Protein AF-A0A2X1LVU3-F1 (afdb_monomer_lite)

Organism: Escherichia coli (NCBI:txid562)

Structure (mmCIF, N/CA/C/O backbone):
data_AF-A0A2X1LVU3-F1
#
_entry.id   AF-A0A2X1LVU3-F1
#
loop_
_atom_site.group_PDB
_atom_site.id
_atom_site.type_symbol
_atom_site.label_atom_id
_atom_site.label_alt_id
_atom_site.label_comp_id
_atom_site.label_asym_id
_atom_site.label_entity_id
_atom_site.label_seq_id
_atom_site.pdbx_PDB_ins_code
_atom_site.Cartn_x
_atom_site.Cartn_y
_atom_site.Cartn_z
_atom_site.occupancy
_atom_site.B_iso_or_equiv
_atom_site.auth_seq_id
_atom_site.auth_comp_id
_atom_site.auth_asym_id
_atom_site.auth_atom_id
_atom_site.pdbx_PDB_model_num
ATOM 1 N N . MET A 1 1 ? 6.576 -28.789 -31.261 1.00 38.28 1 MET A N 1
ATOM 2 C CA . MET A 1 1 ? 6.109 -28.109 -30.034 1.00 38.28 1 MET A CA 1
ATOM 3 C C . MET A 1 1 ? 6.125 -26.610 -30.291 1.00 38.28 1 MET A C 1
ATOM 5 O O . MET A 1 1 ? 7.206 -26.102 -30.569 1.00 38.28 1 MET A O 1
ATOM 9 N N . PRO A 1 2 ? 4.983 -25.903 -30.303 1.00 39.16 2 PRO A N 1
ATOM 10 C CA . PRO A 1 2 ? 4.985 -24.455 -30.486 1.00 39.16 2 PRO A CA 1
ATOM 11 C C . PRO A 1 2 ? 5.660 -23.822 -29.267 1.00 39.16 2 PRO A C 1
ATOM 13 O O . PRO A 1 2 ? 5.263 -24.097 -28.135 1.00 39.16 2 PRO A O 1
ATOM 16 N N . SER A 1 3 ? 6.701 -23.019 -29.481 1.00 45.84 3 SER A N 1
ATOM 17 C CA . SER A 1 3 ? 7.357 -22.275 -28.411 1.00 45.84 3 SER A CA 1
ATOM 18 C C . SER A 1 3 ? 6.339 -21.344 -27.752 1.00 45.84 3 SER A C 1
ATOM 20 O O . SER A 1 3 ? 5.680 -20.540 -28.416 1.00 45.84 3 SER A O 1
ATOM 22 N N . LEU A 1 4 ? 6.176 -21.468 -26.432 1.00 52.31 4 LEU A N 1
ATOM 23 C CA . LEU A 1 4 ? 5.436 -20.492 -25.640 1.00 52.31 4 LEU A CA 1
ATOM 24 C C . LEU A 1 4 ? 6.045 -19.123 -25.951 1.00 52.31 4 LEU A C 1
ATOM 26 O O . LEU A 1 4 ? 7.239 -18.923 -25.730 1.00 52.31 4 LEU A O 1
ATOM 30 N N . ARG A 1 5 ? 5.251 -18.200 -26.512 1.00 46.88 5 ARG A N 1
ATOM 31 C CA . ARG A 1 5 ? 5.667 -16.804 -26.692 1.00 46.88 5 ARG A CA 1
ATOM 32 C C . ARG A 1 5 ? 6.243 -16.336 -25.360 1.00 46.88 5 ARG A C 1
ATOM 34 O O . ARG A 1 5 ? 5.501 -16.251 -24.384 1.00 46.88 5 ARG A O 1
ATOM 41 N N . SER A 1 6 ? 7.550 -16.079 -25.330 1.00 59.50 6 SER A N 1
ATOM 42 C CA . SER A 1 6 ? 8.224 -15.522 -24.162 1.00 59.50 6 SER A CA 1
ATOM 43 C C . SER A 1 6 ? 7.435 -14.292 -23.721 1.00 59.50 6 SER A C 1
ATOM 45 O O . SER A 1 6 ? 7.262 -13.342 -24.492 1.00 59.50 6 SER A O 1
ATOM 47 N N . ALA A 1 7 ? 6.844 -14.349 -22.528 1.00 61.88 7 ALA A N 1
ATOM 48 C CA . ALA A 1 7 ? 6.145 -13.201 -21.990 1.00 61.88 7 ALA A CA 1
ATOM 49 C C . ALA A 1 7 ? 7.170 -12.073 -21.841 1.00 61.88 7 ALA A C 1
ATOM 51 O O . ALA A 1 7 ? 8.225 -12.269 -21.248 1.00 61.88 7 ALA A O 1
ATOM 52 N N . TYR A 1 8 ? 6.854 -10.867 -22.318 1.00 76.88 8 TYR A N 1
ATOM 53 C CA . TYR A 1 8 ? 7.732 -9.686 -22.227 1.00 76.88 8 TYR A CA 1
ATOM 54 C C . TYR A 1 8 ? 7.919 -9.169 -20.777 1.00 76.88 8 TYR A C 1
ATOM 56 O O . TYR A 1 8 ? 8.256 -8.010 -20.525 1.00 76.88 8 TYR A O 1
ATOM 64 N N . VAL A 1 9 ? 7.602 -10.003 -19.789 1.00 81.00 9 VAL A N 1
ATOM 65 C CA . VAL A 1 9 ? 7.426 -9.688 -18.379 1.00 81.00 9 VAL A CA 1
ATOM 66 C C . VAL A 1 9 ? 8.215 -10.699 -17.549 1.00 81.00 9 VAL A C 1
ATOM 68 O O . VAL A 1 9 ? 7.872 -11.874 -17.560 1.00 81.00 9 VAL A O 1
ATOM 71 N N . CYS A 1 10 ? 9.205 -10.240 -16.775 1.00 81.56 10 CYS A N 1
ATOM 72 C CA . CYS A 1 10 ? 10.052 -11.122 -15.959 1.00 81.56 10 CYS A CA 1
ATOM 73 C C . CYS A 1 10 ? 9.285 -11.889 -14.865 1.00 81.56 10 CYS A C 1
ATOM 75 O O . CYS A 1 10 ? 9.588 -13.049 -14.625 1.00 81.56 10 CYS A O 1
ATOM 77 N N . ASN A 1 11 ? 8.285 -11.268 -14.222 1.00 88.44 11 ASN A N 1
ATOM 78 C CA . ASN A 1 11 ? 7.410 -11.932 -13.251 1.00 88.44 11 ASN A CA 1
ATOM 79 C C . ASN A 1 11 ? 5.938 -11.806 -13.668 1.00 88.44 11 ASN A C 1
ATOM 81 O O . ASN A 1 11 ? 5.341 -10.725 -13.600 1.00 88.44 11 ASN A O 1
ATOM 85 N N . LEU A 1 12 ? 5.374 -12.920 -14.135 1.00 89.06 12 LEU A N 1
ATOM 86 C CA . LEU A 1 12 ? 4.001 -13.032 -14.632 1.00 89.06 12 LEU A CA 1
ATOM 87 C C . LEU A 1 12 ? 2.948 -12.956 -13.522 1.00 89.06 12 LEU A C 1
ATOM 89 O O . LEU A 1 12 ? 1.845 -12.456 -13.773 1.00 89.06 12 LEU A O 1
ATOM 93 N N . SER A 1 13 ? 3.291 -13.423 -12.324 1.00 91.06 13 SER A N 1
ATOM 94 C CA . SER A 1 13 ? 2.381 -13.584 -11.188 1.00 91.06 13 SER A CA 1
ATOM 95 C C . SER A 1 13 ? 3.026 -13.002 -9.929 1.00 91.06 13 SER A C 1
ATOM 97 O O . SER A 1 13 ? 3.409 -13.751 -9.035 1.00 91.06 13 SER A O 1
ATOM 99 N N . PRO A 1 14 ? 3.201 -11.668 -9.870 1.00 93.81 14 PRO A N 1
ATOM 100 C CA . PRO A 1 14 ? 3.724 -11.017 -8.680 1.00 93.81 14 PRO A CA 1
ATOM 101 C C . PRO A 1 14 ? 2.779 -11.232 -7.502 1.00 93.81 14 PRO A C 1
ATOM 103 O O . PRO A 1 14 ? 1.567 -11.044 -7.624 1.00 93.81 14 PRO A O 1
ATOM 106 N N . GLU A 1 15 ? 3.360 -11.578 -6.364 1.00 94.25 15 GLU A N 1
ATOM 107 C CA . GLU A 1 15 ? 2.674 -11.796 -5.099 1.00 94.25 15 GLU A CA 1
ATOM 108 C C . GLU A 1 15 ? 3.499 -11.144 -3.994 1.00 94.25 15 GLU A C 1
ATOM 110 O O . GLU A 1 15 ? 4.729 -11.106 -4.063 1.00 94.25 15 GLU A O 1
ATOM 115 N N . PHE A 1 16 ? 2.819 -10.590 -2.995 1.00 94.56 16 PHE A N 1
ATOM 116 C CA . PHE A 1 16 ? 3.490 -10.033 -1.834 1.00 94.56 16 PHE A CA 1
ATOM 117 C C . PHE A 1 16 ? 3.979 -11.155 -0.917 1.00 94.56 16 PHE A C 1
ATOM 119 O O . PHE A 1 16 ? 3.186 -11.952 -0.420 1.00 94.56 16 PHE A O 1
ATOM 126 N N . GLN A 1 17 ? 5.279 -11.165 -0.644 1.00 92.25 17 GLN A N 1
ATOM 127 C CA . GLN A 1 17 ? 5.899 -12.047 0.331 1.00 92.25 17 GLN A CA 1
ATOM 128 C C . GLN A 1 17 ? 6.351 -11.227 1.546 1.00 92.25 17 GLN A C 1
ATOM 130 O O . GLN A 1 17 ? 7.164 -10.306 1.393 1.00 92.25 17 GLN A O 1
ATOM 135 N N . PRO A 1 18 ? 5.851 -11.531 2.759 1.00 86.44 18 PRO A N 1
ATOM 136 C CA . PRO A 1 18 ? 6.265 -10.813 3.953 1.00 86.44 18 PRO A CA 1
ATOM 137 C C . PRO A 1 18 ? 7.757 -11.058 4.246 1.00 86.44 18 PRO A C 1
ATOM 139 O O . PRO A 1 18 ? 8.278 -12.145 3.977 1.00 86.44 18 PRO A O 1
ATOM 142 N N . PRO A 1 19 ? 8.473 -10.075 4.824 1.00 85.31 19 PRO A N 1
ATOM 143 C CA . PRO A 1 19 ? 9.883 -10.241 5.161 1.00 85.31 19 PRO A CA 1
ATOM 144 C C . PRO A 1 19 ? 10.092 -11.387 6.162 1.00 85.31 19 PRO A C 1
ATOM 146 O O . PRO A 1 19 ? 9.414 -11.444 7.187 1.00 85.31 19 PRO A O 1
ATOM 149 N N . LYS A 1 20 ? 11.095 -12.246 5.921 1.00 74.44 20 LYS A N 1
ATOM 150 C CA . LYS A 1 20 ? 11.408 -13.413 6.774 1.00 74.44 20 LYS A CA 1
ATOM 151 C C . LYS A 1 20 ? 11.677 -13.064 8.247 1.00 74.44 20 LYS A C 1
ATOM 153 O O . LYS A 1 20 ? 11.396 -13.870 9.122 1.00 74.44 20 LYS A O 1
ATOM 158 N N . HIS A 1 21 ? 12.208 -11.871 8.520 1.00 68.12 21 HIS A N 1
ATOM 159 C CA . HIS A 1 21 ? 12.604 -11.422 9.862 1.00 68.12 21 HIS A CA 1
ATOM 160 C C . HIS A 1 21 ? 11.721 -10.290 10.406 1.00 68.12 21 HIS A C 1
ATOM 162 O O . HIS A 1 21 ? 12.209 -9.379 11.073 1.00 68.12 21 HIS A O 1
ATOM 168 N N . HIS A 1 22 ? 10.420 -10.295 10.105 1.00 64.06 22 HIS A N 1
ATOM 169 C CA . HIS A 1 22 ? 9.531 -9.253 10.613 1.00 64.06 22 HIS A CA 1
ATOM 170 C C . HIS A 1 22 ? 9.132 -9.520 12.078 1.00 64.06 22 HIS A C 1
ATOM 172 O O . HIS A 1 22 ? 8.215 -10.283 12.361 1.00 64.06 22 HIS A O 1
ATOM 178 N N . THR A 1 23 ? 9.817 -8.869 13.024 1.00 56.56 23 THR A N 1
ATOM 179 C CA . THR A 1 23 ? 9.614 -9.060 14.477 1.00 56.56 23 THR A CA 1
ATOM 180 C C . THR A 1 23 ? 8.291 -8.480 14.999 1.00 56.56 23 THR A C 1
ATOM 182 O O . THR A 1 23 ? 7.785 -8.901 16.038 1.00 56.56 23 THR A O 1
ATOM 185 N N . HIS A 1 24 ? 7.702 -7.502 14.307 1.00 68.50 24 HIS A N 1
ATOM 186 C CA . HIS A 1 24 ? 6.485 -6.834 14.769 1.00 68.50 24 HIS A CA 1
ATOM 187 C C . HIS A 1 24 ? 5.211 -7.563 14.333 1.00 68.50 24 HIS A C 1
ATOM 189 O O . HIS A 1 24 ? 4.962 -7.755 13.146 1.00 68.50 24 HIS A O 1
ATOM 195 N N . LYS A 1 25 ? 4.352 -7.902 15.302 1.00 79.81 25 LYS A N 1
ATOM 196 C CA . LYS A 1 25 ? 3.000 -8.392 15.013 1.00 79.81 25 LYS A CA 1
ATOM 197 C C . LYS A 1 25 ? 2.175 -7.278 14.370 1.00 79.81 25 LYS A C 1
ATOM 199 O O . LYS A 1 25 ? 2.066 -6.177 14.916 1.00 79.81 25 LYS A O 1
ATOM 204 N N . LEU A 1 26 ? 1.594 -7.580 13.214 1.00 88.00 26 LEU A N 1
ATOM 205 C CA . LEU A 1 26 ? 0.707 -6.671 12.503 1.00 88.00 26 LEU A CA 1
ATOM 206 C C . LEU A 1 26 ? -0.603 -6.490 13.301 1.00 88.00 26 LEU A C 1
ATOM 208 O O . LEU A 1 26 ? -1.105 -7.468 13.861 1.00 88.00 26 LEU A O 1
ATOM 212 N N . PRO A 1 27 ? -1.180 -5.275 13.373 1.00 92.19 27 PRO A N 1
ATOM 213 C CA . PRO A 1 27 ? -2.514 -5.077 13.934 1.00 92.19 27 PRO A CA 1
ATOM 214 C C . PRO A 1 27 ? -3.552 -6.002 13.286 1.00 92.19 27 PRO A C 1
ATOM 216 O O . PRO A 1 27 ? -3.543 -6.172 12.066 1.00 92.19 27 PRO A O 1
ATOM 219 N N . LEU A 1 28 ? -4.484 -6.536 14.085 1.00 92.56 28 LEU A N 1
ATOM 220 C CA . LEU A 1 28 ? -5.497 -7.496 13.624 1.00 92.56 28 LEU A CA 1
ATOM 221 C C . LEU A 1 28 ? -6.275 -6.980 12.405 1.00 92.56 28 LEU A C 1
ATOM 223 O O . LEU A 1 28 ? -6.414 -7.692 11.422 1.00 92.56 28 LEU A O 1
ATOM 227 N N . VAL A 1 29 ? -6.676 -5.703 12.414 1.00 95.31 29 VAL A N 1
ATOM 228 C CA . VAL A 1 29 ? -7.414 -5.079 11.301 1.00 95.31 29 VAL A CA 1
ATOM 229 C C . VAL A 1 29 ? -6.676 -5.163 9.958 1.00 95.31 29 VAL A C 1
ATOM 231 O O . VAL A 1 29 ? -7.307 -5.346 8.920 1.00 95.31 29 VAL A O 1
ATOM 234 N N . LEU A 1 30 ? -5.343 -5.054 9.973 1.00 95.19 30 LEU A N 1
ATOM 235 C CA . LEU A 1 30 ? -4.507 -5.153 8.778 1.00 95.19 30 LEU A CA 1
ATOM 236 C C . LEU A 1 30 ? -4.270 -6.618 8.395 1.00 95.19 30 LEU A C 1
ATOM 238 O O . LEU A 1 30 ? -4.318 -6.946 7.215 1.00 95.19 30 LEU A O 1
ATOM 242 N N . SER A 1 31 ? -4.061 -7.499 9.379 1.00 93.94 31 SER A N 1
ATOM 243 C CA . SER A 1 31 ? -3.919 -8.944 9.150 1.00 93.94 31 SER A CA 1
ATOM 244 C C . SER A 1 31 ? -5.176 -9.535 8.508 1.00 93.94 31 SER A C 1
ATOM 246 O O . SER A 1 31 ? -5.086 -10.232 7.499 1.00 93.94 31 SER A O 1
ATOM 248 N N . ASP A 1 32 ? -6.353 -9.204 9.037 1.00 95.00 32 ASP A N 1
ATOM 249 C CA . ASP A 1 32 ? -7.631 -9.660 8.496 1.00 95.00 32 ASP A CA 1
ATOM 250 C C . ASP A 1 32 ? -7.859 -9.121 7.082 1.00 95.00 32 ASP A C 1
ATOM 252 O O . ASP A 1 32 ? -8.335 -9.842 6.208 1.00 95.00 32 ASP A O 1
ATOM 256 N N . ALA A 1 33 ? -7.507 -7.856 6.827 1.00 95.75 33 ALA A N 1
ATOM 257 C CA . ALA A 1 33 ? -7.606 -7.282 5.490 1.00 95.75 33 ALA A CA 1
ATOM 258 C C . ALA A 1 33 ? -6.701 -8.021 4.495 1.00 95.75 33 ALA A C 1
ATOM 260 O O . ALA A 1 33 ? -7.166 -8.384 3.417 1.00 95.75 33 ALA A O 1
ATOM 261 N N . LEU A 1 34 ? -5.451 -8.320 4.870 1.00 94.94 34 LEU A N 1
ATOM 262 C CA . LEU A 1 34 ? -4.533 -9.116 4.048 1.00 94.94 34 LEU A CA 1
ATOM 263 C C . LEU A 1 34 ? -5.098 -10.507 3.736 1.00 94.94 34 LEU A C 1
ATOM 265 O O . LEU A 1 34 ? -5.032 -10.948 2.591 1.00 94.94 34 LEU A O 1
ATOM 269 N N . GLN A 1 35 ? -5.705 -11.173 4.721 1.00 94.12 35 GLN A N 1
ATOM 270 C CA . GLN A 1 35 ? -6.368 -12.463 4.509 1.00 94.12 35 GLN A CA 1
ATOM 271 C C . GLN A 1 35 ? -7.565 -12.350 3.557 1.00 94.12 35 GLN A C 1
ATOM 273 O O . GLN A 1 35 ? -7.728 -13.198 2.683 1.00 94.12 35 GLN A O 1
ATOM 278 N N . ARG A 1 36 ? -8.382 -11.294 3.677 1.00 93.81 36 ARG A N 1
ATOM 279 C CA . ARG A 1 36 ? -9.549 -11.077 2.803 1.00 93.81 36 ARG A CA 1
ATOM 280 C C . ARG A 1 36 ? -9.167 -10.822 1.354 1.00 93.81 36 ARG A C 1
ATOM 282 O O . ARG A 1 36 ? -9.875 -11.287 0.465 1.00 93.81 36 ARG A O 1
ATOM 289 N N . ILE A 1 37 ? -8.099 -10.063 1.112 1.00 94.69 37 ILE A N 1
ATOM 290 C CA . ILE A 1 37 ? -7.668 -9.732 -0.253 1.00 94.69 37 ILE A CA 1
ATOM 291 C C . ILE A 1 37 ? -6.839 -10.846 -0.900 1.00 94.69 37 ILE A C 1
ATOM 293 O O . ILE A 1 37 ? -6.610 -10.800 -2.108 1.00 94.69 37 ILE A O 1
ATOM 297 N N . ASN A 1 38 ? -6.390 -11.838 -0.127 1.00 92.62 38 ASN A N 1
ATOM 298 C CA . ASN A 1 38 ? -5.584 -12.933 -0.646 1.00 92.62 38 ASN A CA 1
ATOM 299 C C . ASN A 1 38 ? -6.335 -13.685 -1.762 1.00 92.62 38 ASN A C 1
ATOM 301 O O . ASN A 1 38 ? -7.492 -14.075 -1.601 1.00 92.62 38 ASN A O 1
ATOM 305 N N . GLY A 1 39 ? -5.691 -13.840 -2.920 1.00 87.94 39 GLY A N 1
ATOM 306 C CA . GLY A 1 39 ? -6.279 -14.462 -4.110 1.00 87.94 39 GLY A CA 1
ATOM 307 C C . GLY A 1 39 ? -7.382 -13.657 -4.816 1.00 87.94 39 GLY A C 1
ATOM 308 O O . GLY A 1 39 ? -7.888 -14.112 -5.842 1.00 87.94 39 GLY A O 1
ATOM 309 N N . ARG A 1 40 ? -7.758 -12.466 -4.325 1.00 91.81 40 ARG A N 1
ATOM 310 C CA . ARG A 1 40 ? -8.780 -11.611 -4.953 1.00 91.81 40 ARG A CA 1
ATOM 311 C C . ARG A 1 40 ? -8.156 -10.572 -5.878 1.00 91.81 40 ARG A C 1
ATOM 313 O O . ARG A 1 40 ? -7.092 -10.023 -5.605 1.00 91.81 40 ARG A O 1
ATOM 320 N N . ASP A 1 41 ? -8.857 -10.250 -6.963 1.00 93.62 41 ASP A N 1
ATOM 321 C CA . ASP A 1 41 ? -8.462 -9.159 -7.855 1.00 93.62 41 ASP A CA 1
ATOM 322 C C . ASP A 1 41 ? -9.214 -7.868 -7.512 1.00 93.62 41 ASP A C 1
ATOM 324 O O . ASP A 1 41 ? -10.318 -7.626 -8.003 1.00 93.62 41 ASP A O 1
ATOM 328 N N . LEU A 1 42 ? -8.580 -7.015 -6.703 1.00 93.00 42 LEU A N 1
ATOM 329 C CA . LEU A 1 42 ? -9.157 -5.751 -6.238 1.00 93.00 42 LEU A CA 1
ATOM 330 C C . LEU A 1 42 ? -9.433 -4.772 -7.379 1.00 93.00 42 LEU A C 1
ATOM 332 O O . LEU A 1 42 ? -10.289 -3.906 -7.257 1.00 93.00 42 LEU A O 1
ATOM 336 N N . THR A 1 43 ? -8.762 -4.915 -8.523 1.00 92.38 43 THR A N 1
ATOM 337 C CA . THR A 1 43 ? -8.998 -4.028 -9.671 1.00 92.38 43 THR A CA 1
ATOM 338 C C . THR A 1 43 ? -10.350 -4.254 -10.358 1.00 92.38 43 THR A C 1
ATOM 340 O O . THR A 1 43 ? -10.691 -3.530 -11.296 1.00 92.38 43 THR A O 1
ATOM 343 N N . CYS A 1 44 ? -11.108 -5.273 -9.937 1.00 90.50 44 CYS A N 1
ATOM 344 C CA . CYS A 1 44 ? -12.510 -5.457 -10.306 1.00 90.50 44 CYS A CA 1
ATOM 345 C C . CYS A 1 44 ? -13.487 -4.678 -9.419 1.00 90.50 44 CYS A C 1
ATOM 347 O O . CYS A 1 44 ? -14.645 -4.558 -9.809 1.00 90.50 44 CYS A O 1
ATOM 349 N N . GLU A 1 45 ? -13.051 -4.159 -8.271 1.00 92.06 45 GLU A N 1
ATOM 350 C CA . GLU A 1 45 ? -13.924 -3.429 -7.354 1.00 92.06 45 GLU A CA 1
ATOM 351 C C . GLU A 1 45 ? -14.429 -2.123 -7.972 1.00 92.06 45 GLU A C 1
ATOM 353 O O . GLU A 1 45 ? -13.728 -1.454 -8.737 1.00 92.06 45 GLU A O 1
ATOM 358 N N . VAL A 1 46 ? -15.645 -1.723 -7.591 1.00 90.06 46 VAL A N 1
ATOM 359 C CA . VAL A 1 46 ? -16.320 -0.523 -8.120 1.00 90.06 46 VAL A CA 1
ATOM 360 C C . VAL A 1 46 ? -15.471 0.738 -7.918 1.00 90.06 46 VAL A C 1
ATOM 362 O O . VAL A 1 46 ? -15.410 1.597 -8.801 1.00 90.06 46 VAL A O 1
ATOM 365 N N . ALA A 1 47 ? -14.726 0.813 -6.811 1.00 91.69 47 ALA A N 1
ATOM 366 C CA . ALA A 1 47 ? -13.833 1.928 -6.499 1.00 91.69 47 ALA A CA 1
ATOM 367 C C . ALA A 1 47 ? -12.779 2.197 -7.596 1.00 91.69 47 ALA A C 1
ATOM 369 O O . ALA A 1 47 ? -12.426 3.349 -7.845 1.00 91.69 47 ALA A O 1
ATOM 370 N N . PHE A 1 48 ? -12.318 1.165 -8.317 1.00 91.62 48 PHE A N 1
ATOM 371 C CA . PHE A 1 48 ? -11.362 1.325 -9.422 1.00 91.62 48 PHE A CA 1
ATOM 372 C C . PHE A 1 48 ? -11.959 1.980 -10.672 1.00 91.62 48 PHE A C 1
ATOM 374 O O . PHE A 1 48 ? -11.203 2.386 -11.561 1.00 91.62 48 PHE A O 1
ATOM 381 N N . TYR A 1 49 ? -13.287 2.069 -10.761 1.00 88.25 49 TYR A N 1
ATOM 382 C CA . TYR A 1 49 ? -14.006 2.666 -11.886 1.00 88.25 49 TYR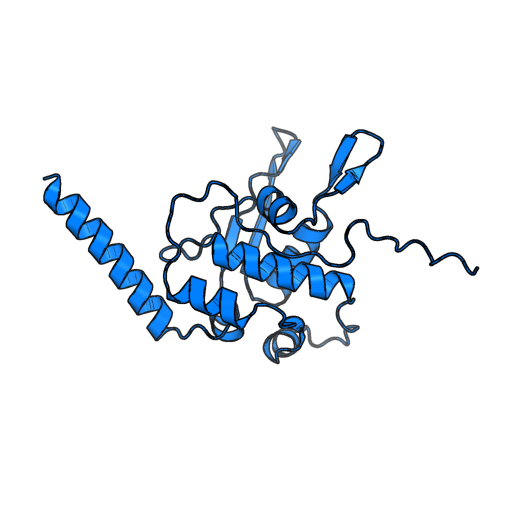 A CA 1
ATOM 383 C C . TYR A 1 49 ? -14.561 4.047 -11.546 1.00 88.25 49 TYR A C 1
ATOM 385 O O . TYR A 1 49 ? -14.484 4.937 -12.385 1.00 88.25 49 TYR A O 1
ATOM 393 N N . VAL A 1 50 ? -15.042 4.248 -10.314 1.00 86.88 50 VAL A N 1
ATOM 394 C CA . VAL A 1 50 ? -15.593 5.539 -9.857 1.00 86.88 50 VAL A CA 1
ATOM 395 C C . VAL A 1 50 ? -14.559 6.662 -9.955 1.00 86.88 50 VAL A C 1
ATOM 397 O O . VAL A 1 50 ? -14.893 7.776 -10.340 1.00 86.88 50 VAL A O 1
ATOM 400 N N . ASN A 1 51 ? -13.289 6.357 -9.679 1.00 81.81 51 ASN A N 1
ATOM 401 C CA . ASN A 1 51 ? -12.212 7.349 -9.691 1.00 81.81 51 ASN A CA 1
ATOM 402 C C . ASN A 1 51 ? -11.507 7.490 -11.047 1.00 81.81 51 ASN A C 1
ATOM 404 O O . ASN A 1 51 ? -10.420 8.069 -11.122 1.00 81.81 51 ASN A O 1
ATOM 408 N N . GLN A 1 52 ? -12.051 6.908 -12.118 1.00 84.62 52 GLN A N 1
ATOM 409 C CA . GLN A 1 52 ? -11.460 7.083 -13.440 1.00 84.62 52 GLN A CA 1
ATOM 410 C C . GLN A 1 52 ? -11.780 8.472 -14.000 1.00 84.62 52 GLN A C 1
ATOM 412 O O . GLN A 1 52 ? -12.851 9.016 -13.737 1.00 84.62 52 GLN A O 1
ATOM 417 N N . PRO A 1 53 ? -10.864 9.061 -14.790 1.00 80.75 53 PRO A N 1
ATOM 418 C CA . PRO A 1 53 ? -11.172 10.285 -15.519 1.00 80.75 53 PRO A CA 1
ATOM 419 C C . PRO A 1 53 ? -12.375 10.063 -16.445 1.00 80.75 53 PRO A C 1
ATOM 421 O O . PRO A 1 53 ? -12.585 8.955 -16.936 1.00 80.75 53 PRO A O 1
ATOM 424 N N . SER A 1 54 ? -13.122 11.131 -16.730 1.00 80.50 54 SER A N 1
ATOM 425 C CA . SER A 1 54 ? -14.324 11.108 -17.582 1.00 80.50 54 SER A CA 1
ATOM 426 C C . SER A 1 54 ? -14.060 10.655 -19.024 1.00 80.50 54 SER A C 1
ATOM 428 O O . SER A 1 54 ? -14.973 10.239 -19.733 1.00 80.50 54 SER A O 1
ATOM 430 N N . GLU A 1 55 ? -12.807 10.713 -19.473 1.00 86.50 55 GLU A N 1
ATOM 431 C CA . GLU A 1 55 ? -12.387 10.214 -20.776 1.00 86.50 55 GLU A CA 1
ATOM 432 C C . GLU A 1 55 ? -12.437 8.686 -20.858 1.00 86.50 55 GLU A C 1
ATOM 434 O O . GLU A 1 55 ? -12.032 7.972 -19.939 1.00 86.50 55 GLU A O 1
ATOM 439 N N . ARG A 1 56 ? -12.782 8.162 -22.040 1.00 78.06 56 ARG A N 1
ATOM 440 C CA . ARG A 1 56 ? -12.706 6.725 -22.316 1.00 78.06 56 ARG A CA 1
ATOM 441 C C . ARG A 1 56 ? -11.281 6.204 -22.090 1.00 78.06 56 ARG A C 1
ATOM 443 O O . ARG A 1 56 ? -10.376 6.456 -22.888 1.00 78.06 56 ARG A O 1
ATOM 450 N N . LYS A 1 57 ? -11.091 5.395 -21.047 1.00 80.50 57 LYS A N 1
ATOM 451 C CA . LYS A 1 57 ? -9.851 4.643 -20.815 1.00 80.50 57 LYS A CA 1
ATOM 452 C C . LYS A 1 57 ? -10.011 3.184 -21.226 1.00 80.50 57 LYS A C 1
ATOM 454 O O . LYS A 1 57 ? -11.079 2.582 -21.137 1.00 80.50 57 LYS A O 1
ATOM 459 N N . ARG A 1 58 ? -8.913 2.600 -21.709 1.00 80.94 58 ARG A N 1
ATOM 460 C CA . ARG A 1 58 ? -8.818 1.148 -21.889 1.00 80.94 58 ARG A CA 1
ATOM 461 C C . ARG A 1 58 ? -8.770 0.483 -20.514 1.00 80.94 58 ARG A C 1
ATOM 463 O O . ARG A 1 58 ? -8.219 1.055 -19.574 1.00 80.94 58 ARG A O 1
ATOM 470 N N . ARG A 1 59 ? -9.284 -0.746 -20.422 1.00 84.50 59 ARG A N 1
ATOM 471 C CA . ARG A 1 59 ? -9.162 -1.579 -19.217 1.00 84.50 59 ARG A CA 1
ATOM 472 C C . ARG A 1 59 ? -7.694 -1.681 -18.790 1.00 84.50 59 ARG A C 1
ATOM 474 O O . ARG A 1 59 ? -6.801 -1.790 -19.634 1.00 84.50 59 ARG A O 1
ATOM 481 N N . ILE A 1 60 ? -7.453 -1.673 -17.478 1.00 88.31 60 ILE A N 1
ATOM 482 C CA . ILE A 1 60 ? -6.116 -1.873 -16.910 1.00 88.31 60 ILE A CA 1
ATOM 483 C C . ILE A 1 60 ? -5.562 -3.210 -17.420 1.00 88.31 60 ILE A C 1
ATOM 485 O O . ILE A 1 60 ? -6.212 -4.248 -17.295 1.00 88.31 60 ILE A O 1
ATOM 489 N N . ASN A 1 61 ? -4.358 -3.175 -17.994 1.00 90.50 61 ASN A N 1
ATOM 490 C CA . ASN A 1 61 ? -3.662 -4.365 -18.481 1.00 90.50 61 ASN A CA 1
ATOM 491 C C . ASN A 1 61 ? -3.518 -5.425 -17.372 1.00 90.50 61 ASN A C 1
ATOM 493 O O . ASN A 1 61 ? -3.240 -5.089 -16.223 1.00 90.50 61 ASN A O 1
ATOM 497 N N . GLU A 1 62 ? -3.637 -6.702 -17.728 1.00 91.81 62 GLU A N 1
ATOM 498 C CA . GLU A 1 62 ? -3.606 -7.831 -16.791 1.00 91.81 62 GLU A CA 1
ATOM 499 C C . GLU A 1 62 ? -2.363 -7.852 -15.888 1.00 91.81 62 GLU A C 1
ATOM 501 O O . GLU A 1 62 ? -2.483 -7.913 -14.665 1.00 91.81 62 GLU A O 1
ATOM 506 N N . HIS A 1 63 ? -1.161 -7.698 -16.451 1.00 92.38 63 HIS A N 1
ATOM 507 C CA . HIS A 1 63 ? 0.068 -7.670 -15.652 1.00 92.38 63 HIS A CA 1
ATOM 508 C C . HIS A 1 63 ? 0.131 -6.451 -14.732 1.00 92.38 63 HIS A C 1
ATOM 510 O O . HIS A 1 63 ? 0.760 -6.495 -13.674 1.00 92.38 63 HIS A O 1
ATOM 516 N N . ARG A 1 64 ? -0.511 -5.344 -15.127 1.00 92.50 64 ARG A N 1
ATOM 517 C CA . ARG A 1 64 ? -0.635 -4.171 -14.265 1.00 92.50 64 ARG A CA 1
ATOM 518 C C . ARG A 1 64 ? -1.614 -4.421 -13.122 1.00 92.50 64 ARG A C 1
ATOM 520 O O . ARG A 1 64 ? -1.307 -4.000 -12.015 1.00 92.50 64 ARG A O 1
ATOM 527 N N . ARG A 1 65 ? -2.728 -5.118 -13.366 1.00 94.75 65 ARG A N 1
ATOM 528 C CA . ARG A 1 65 ? -3.681 -5.520 -12.318 1.00 94.75 65 ARG A CA 1
ATOM 529 C C . ARG A 1 65 ? -3.001 -6.388 -11.264 1.00 94.75 65 ARG A C 1
ATOM 531 O O . ARG A 1 65 ? -3.034 -6.043 -10.091 1.00 94.75 65 ARG A O 1
ATOM 538 N N . ARG A 1 66 ? -2.269 -7.422 -11.693 1.00 95.50 66 ARG A N 1
ATOM 539 C CA . ARG A 1 66 ? -1.489 -8.286 -10.787 1.00 95.50 66 ARG A CA 1
ATOM 540 C C . ARG A 1 66 ? -0.473 -7.493 -9.962 1.00 95.50 66 ARG A C 1
ATOM 542 O O . ARG A 1 66 ? -0.424 -7.638 -8.747 1.00 95.50 66 ARG A O 1
ATOM 549 N N . ALA A 1 67 ? 0.279 -6.596 -10.605 1.00 96.56 67 ALA A N 1
ATOM 550 C CA . ALA A 1 67 ? 1.223 -5.730 -9.900 1.00 96.56 67 ALA A CA 1
ATOM 551 C C . ALA A 1 67 ? 0.534 -4.799 -8.886 1.00 96.56 67 ALA A C 1
ATOM 553 O O . ALA A 1 67 ? 1.074 -4.584 -7.808 1.00 96.56 67 ALA A O 1
ATOM 554 N N . ILE A 1 68 ? -0.645 -4.256 -9.210 1.00 96.94 68 ILE A N 1
ATOM 555 C CA . ILE A 1 68 ? -1.432 -3.433 -8.282 1.00 96.94 68 ILE A CA 1
ATOM 556 C C . ILE A 1 68 ? -1.859 -4.252 -7.063 1.00 96.94 68 ILE A C 1
ATOM 558 O O . ILE A 1 68 ? -1.645 -3.793 -5.947 1.00 96.94 68 ILE A O 1
ATOM 562 N N . ASN A 1 69 ? -2.403 -5.456 -7.260 1.00 97.00 69 ASN A N 1
ATOM 563 C CA . ASN A 1 69 ? -2.859 -6.304 -6.155 1.00 97.00 69 ASN A CA 1
ATOM 564 C C . ASN A 1 69 ? -1.704 -6.660 -5.204 1.00 97.00 69 ASN A C 1
ATOM 566 O O . ASN A 1 69 ? -1.837 -6.488 -3.993 1.00 97.00 69 ASN A O 1
ATOM 570 N N . ALA A 1 70 ? -0.544 -7.049 -5.747 1.00 97.19 70 ALA A N 1
ATOM 571 C CA . ALA A 1 70 ? 0.651 -7.314 -4.945 1.00 97.19 70 ALA A CA 1
ATOM 572 C C . ALA A 1 70 ? 1.113 -6.066 -4.168 1.00 97.19 70 ALA A C 1
ATOM 574 O O . ALA A 1 70 ? 1.384 -6.134 -2.971 1.00 97.19 70 ALA A O 1
ATOM 575 N N . VAL A 1 71 ? 1.136 -4.898 -4.823 1.00 97.69 71 VAL A N 1
ATOM 576 C CA . VAL A 1 71 ? 1.543 -3.637 -4.184 1.00 97.69 71 VAL A CA 1
ATOM 577 C C . VAL A 1 71 ? 0.563 -3.202 -3.093 1.00 97.69 71 VAL A C 1
ATOM 579 O O . VAL A 1 71 ? 1.018 -2.711 -2.066 1.00 97.69 71 VAL A O 1
ATOM 582 N N . ILE A 1 72 ? -0.751 -3.396 -3.259 1.00 97.56 72 ILE A N 1
ATOM 583 C CA . ILE A 1 72 ? -1.736 -3.098 -2.203 1.00 97.56 72 ILE A CA 1
ATOM 584 C C . ILE A 1 72 ? -1.468 -3.962 -0.968 1.00 97.56 72 ILE A C 1
ATOM 586 O O . ILE A 1 72 ? -1.416 -3.426 0.138 1.00 97.56 72 ILE A O 1
ATOM 590 N N . ALA A 1 73 ? -1.234 -5.266 -1.146 1.00 96.81 73 ALA A N 1
ATOM 591 C CA . ALA A 1 73 ? -0.890 -6.153 -0.036 1.00 96.81 73 ALA A CA 1
ATOM 592 C C . ALA A 1 73 ? 0.394 -5.693 0.681 1.00 96.81 73 ALA A C 1
ATOM 594 O O . ALA A 1 73 ? 0.414 -5.565 1.906 1.00 96.81 73 ALA A O 1
ATOM 595 N N . ALA A 1 74 ? 1.434 -5.326 -0.071 1.00 96.50 74 ALA A N 1
ATOM 596 C CA . ALA A 1 74 ? 2.667 -4.795 0.508 1.00 96.50 74 ALA A CA 1
ATOM 597 C C . ALA A 1 74 ? 2.452 -3.461 1.252 1.00 96.50 74 ALA A C 1
ATOM 599 O O . ALA A 1 74 ? 2.978 -3.259 2.346 1.00 96.50 74 ALA A O 1
ATOM 600 N N . ILE A 1 75 ? 1.642 -2.553 0.701 1.00 97.00 75 ILE A N 1
ATOM 601 C CA . ILE A 1 75 ? 1.284 -1.279 1.338 1.00 97.00 75 ILE A CA 1
ATOM 602 C C . ILE A 1 75 ? 0.579 -1.521 2.678 1.00 97.00 75 ILE A C 1
ATOM 604 O O . ILE A 1 75 ? 0.980 -0.935 3.683 1.00 97.00 75 ILE A O 1
ATOM 608 N N . LEU A 1 76 ? -0.430 -2.398 2.709 1.00 95.88 76 LEU A N 1
ATOM 609 C CA . LEU A 1 76 ? -1.176 -2.724 3.929 1.00 95.88 76 LEU A CA 1
ATOM 610 C C . LEU A 1 76 ? -0.288 -3.360 4.998 1.00 95.88 76 LEU A C 1
ATOM 612 O O . LEU A 1 76 ? -0.442 -3.066 6.180 1.00 95.88 76 LEU A O 1
ATOM 616 N N . HIS A 1 77 ? 0.666 -4.194 4.591 1.00 95.00 77 HIS A N 1
ATOM 617 C CA . HIS A 1 77 ? 1.608 -4.807 5.519 1.00 95.00 77 HIS A CA 1
ATOM 618 C C . HIS A 1 77 ? 2.576 -3.784 6.140 1.00 95.00 77 HIS A C 1
ATOM 620 O O . HIS A 1 77 ? 2.949 -3.897 7.305 1.00 95.00 77 HIS A O 1
ATOM 626 N N . HIS A 1 78 ? 2.983 -2.767 5.379 1.00 94.69 78 HIS A N 1
ATOM 627 C CA . HIS A 1 78 ? 4.004 -1.803 5.800 1.00 94.69 78 HIS A CA 1
ATOM 628 C C . HIS A 1 78 ? 3.450 -0.451 6.268 1.00 94.69 78 HIS A C 1
ATOM 630 O O . HIS A 1 78 ? 4.228 0.475 6.513 1.00 94.69 78 HIS A O 1
ATOM 636 N N . VAL A 1 79 ? 2.131 -0.303 6.414 1.00 95.50 79 VAL A N 1
ATOM 637 C CA . VAL A 1 79 ? 1.534 0.958 6.864 1.00 95.50 79 VAL A CA 1
ATOM 638 C C . VAL A 1 79 ? 1.647 1.151 8.375 1.00 95.50 79 VAL A C 1
ATOM 640 O O . VAL A 1 79 ? 1.344 0.280 9.192 1.00 95.50 79 VAL A O 1
ATOM 643 N N . ASN A 1 80 ? 2.027 2.358 8.772 1.00 94.88 80 ASN A N 1
ATOM 644 C CA . ASN A 1 80 ? 1.838 2.833 10.125 1.00 94.88 80 ASN A CA 1
ATOM 645 C C . ASN A 1 80 ? 0.371 3.232 10.328 1.00 94.88 80 ASN A C 1
ATOM 647 O O . ASN A 1 80 ? -0.105 4.202 9.747 1.00 94.88 80 ASN A O 1
ATOM 651 N N . ILE A 1 81 ? -0.327 2.511 11.202 1.00 93.81 81 ILE A N 1
ATOM 652 C CA . ILE A 1 81 ? -1.757 2.731 11.446 1.00 93.81 81 ILE A CA 1
ATOM 653 C C . ILE A 1 81 ? -2.104 4.136 11.975 1.00 93.81 81 ILE A C 1
ATOM 655 O O . ILE A 1 81 ? -3.179 4.650 11.688 1.00 93.81 81 ILE A O 1
ATOM 659 N N . ILE A 1 82 ? -1.196 4.776 12.722 1.00 94.25 82 ILE A N 1
ATOM 660 C CA . ILE A 1 82 ? -1.434 6.094 13.327 1.00 94.25 82 ILE A CA 1
ATOM 661 C C . ILE A 1 82 ? -1.275 7.182 12.264 1.00 94.25 82 ILE A C 1
ATOM 663 O O . ILE A 1 82 ? -2.146 8.028 12.108 1.00 94.25 82 ILE A O 1
ATOM 667 N N . SER A 1 83 ? -0.171 7.152 11.513 1.00 94.25 83 SER A N 1
ATOM 668 C CA . SER A 1 83 ? 0.145 8.201 10.536 1.00 94.25 83 SER A CA 1
ATOM 669 C C . SER A 1 83 ? -0.381 7.931 9.124 1.00 94.25 83 SER A C 1
ATOM 671 O O . SER A 1 83 ? -0.225 8.787 8.259 1.00 94.25 83 SER A O 1
ATOM 673 N N . LYS A 1 84 ? -0.941 6.742 8.860 1.00 95.94 84 LYS A N 1
ATOM 674 C CA . LYS A 1 84 ? -1.308 6.232 7.521 1.00 95.94 84 LYS A CA 1
ATOM 675 C C . LYS A 1 84 ? -0.146 6.216 6.512 1.00 95.94 84 LYS A C 1
ATOM 677 O O . LYS A 1 84 ? -0.364 6.030 5.316 1.00 95.94 84 LYS A O 1
ATOM 682 N N . ARG A 1 85 ? 1.100 6.376 6.974 1.00 96.50 85 ARG A N 1
ATOM 683 C CA . ARG A 1 85 ? 2.307 6.362 6.132 1.00 96.50 85 ARG A CA 1
ATOM 684 C C . ARG A 1 85 ? 2.834 4.953 5.948 1.00 96.50 85 ARG A C 1
ATOM 686 O O . ARG A 1 85 ? 2.941 4.210 6.920 1.00 96.50 85 ARG A O 1
ATOM 693 N N . VAL A 1 86 ? 3.245 4.614 4.735 1.00 96.12 86 VAL A N 1
ATOM 694 C CA . VAL A 1 86 ? 3.952 3.358 4.464 1.00 96.12 86 VAL A CA 1
ATOM 695 C C . VAL A 1 86 ? 5.417 3.516 4.866 1.00 96.12 86 VAL A C 1
ATOM 697 O O . VAL A 1 86 ? 6.092 4.441 4.423 1.00 96.12 86 VAL A O 1
ATOM 700 N N . LEU A 1 87 ? 5.907 2.617 5.720 1.00 93.12 87 LEU A N 1
ATOM 701 C CA . LEU A 1 87 ? 7.272 2.629 6.265 1.00 93.12 87 LEU A CA 1
ATOM 702 C C . LEU A 1 87 ? 8.278 1.854 5.394 1.00 93.12 87 LEU A C 1
ATOM 704 O O . LEU A 1 87 ? 9.383 1.557 5.836 1.00 93.12 87 LEU A O 1
ATOM 708 N N . ALA A 1 88 ? 7.895 1.510 4.165 1.00 92.38 88 ALA A N 1
ATOM 709 C CA . ALA A 1 88 ? 8.734 0.831 3.187 1.00 92.38 88 ALA A CA 1
ATOM 710 C C . ALA A 1 88 ? 8.981 1.741 1.978 1.00 92.38 88 ALA A C 1
ATOM 712 O O . ALA A 1 88 ? 8.077 2.438 1.514 1.00 92.38 88 ALA A O 1
ATOM 713 N N . SER A 1 89 ? 10.207 1.715 1.449 1.00 93.25 89 SER A N 1
ATOM 714 C CA . SER A 1 89 ? 10.536 2.418 0.208 1.00 93.25 89 SER A CA 1
ATOM 715 C C . SER A 1 89 ? 9.850 1.751 -0.989 1.00 93.25 89 SER A C 1
ATOM 717 O O . SER A 1 89 ? 9.538 0.561 -0.962 1.00 93.25 89 SER A O 1
ATOM 719 N N . ALA A 1 90 ? 9.655 2.493 -2.084 1.00 94.25 90 ALA A N 1
ATOM 720 C CA . ALA A 1 90 ? 9.121 1.919 -3.325 1.00 94.25 90 ALA A CA 1
ATOM 721 C C . ALA A 1 90 ? 9.990 0.769 -3.868 1.00 94.25 90 ALA A C 1
ATOM 723 O O . ALA A 1 90 ? 9.482 -0.130 -4.531 1.00 94.25 90 ALA A O 1
ATOM 724 N N . GLU A 1 91 ? 11.291 0.795 -3.578 1.00 94.19 91 GLU A N 1
ATOM 725 C CA . GLU A 1 91 ? 12.206 -0.288 -3.916 1.00 94.19 91 GLU A CA 1
ATOM 726 C C . GLU A 1 91 ? 11.955 -1.535 -3.066 1.00 94.19 91 GLU A C 1
ATOM 728 O O . GLU A 1 91 ? 11.766 -2.609 -3.628 1.00 94.19 91 GLU A O 1
ATOM 733 N N . ALA A 1 92 ? 11.839 -1.384 -1.744 1.00 94.19 92 ALA A N 1
ATOM 734 C CA . ALA A 1 92 ? 11.514 -2.495 -0.853 1.00 94.19 92 ALA A CA 1
ATOM 735 C C . ALA A 1 92 ? 10.149 -3.111 -1.198 1.00 94.19 92 ALA A C 1
ATOM 737 O O . ALA A 1 92 ? 10.022 -4.327 -1.285 1.00 94.19 92 ALA A O 1
ATOM 738 N N . LEU A 1 93 ? 9.138 -2.279 -1.485 1.00 95.88 93 LEU A N 1
ATOM 739 C CA . LEU A 1 93 ? 7.836 -2.753 -1.967 1.00 95.88 93 LEU A CA 1
ATOM 740 C C . LEU A 1 93 ? 7.971 -3.552 -3.270 1.00 95.88 93 LEU A C 1
ATOM 742 O O . LEU A 1 93 ? 7.304 -4.572 -3.430 1.00 95.88 93 LEU A O 1
ATOM 746 N N . ALA A 1 94 ? 8.821 -3.108 -4.201 1.00 96.19 94 ALA A N 1
ATOM 747 C CA . ALA A 1 94 ? 9.063 -3.836 -5.441 1.00 96.19 94 ALA A CA 1
ATOM 748 C C . ALA A 1 94 ? 9.700 -5.205 -5.177 1.00 96.19 94 ALA A C 1
ATOM 750 O O . ALA A 1 94 ? 9.269 -6.183 -5.784 1.00 96.19 94 ALA A O 1
ATOM 751 N N . ASP A 1 95 ? 10.667 -5.282 -4.264 1.00 95.31 95 ASP A N 1
ATOM 752 C CA . ASP A 1 95 ? 11.328 -6.534 -3.895 1.00 95.31 95 ASP A CA 1
ATOM 753 C C . ASP A 1 95 ? 10.359 -7.504 -3.208 1.00 95.31 95 ASP A C 1
ATOM 755 O O . ASP A 1 95 ? 10.248 -8.652 -3.635 1.00 95.31 95 ASP A O 1
ATOM 759 N N . PHE A 1 96 ? 9.577 -7.037 -2.227 1.00 95.31 96 PHE A N 1
ATOM 760 C CA . PHE A 1 96 ? 8.583 -7.873 -1.541 1.00 95.31 96 PHE A CA 1
ATOM 761 C C . PHE A 1 96 ? 7.492 -8.403 -2.475 1.00 95.31 96 PHE A C 1
ATOM 763 O O . PHE A 1 96 ? 6.914 -9.447 -2.200 1.00 95.31 96 PHE A O 1
ATOM 770 N N . CYS A 1 97 ? 7.197 -7.700 -3.570 1.00 95.88 97 CYS A N 1
ATOM 771 C CA . CYS A 1 97 ? 6.207 -8.131 -4.561 1.00 95.88 97 CYS A CA 1
ATOM 772 C C . CYS A 1 97 ? 6.804 -8.959 -5.716 1.00 95.88 97 CYS A C 1
ATOM 774 O O . CYS A 1 97 ? 6.080 -9.301 -6.654 1.00 95.88 97 CYS A O 1
ATOM 776 N N . GLY A 1 98 ? 8.126 -9.176 -5.744 1.00 95.06 98 GLY A N 1
ATOM 777 C CA . GLY A 1 98 ? 8.817 -9.771 -6.895 1.00 95.06 98 GLY A CA 1
ATOM 778 C C . GLY A 1 98 ? 8.680 -8.944 -8.184 1.00 95.06 98 GLY A C 1
ATOM 779 O O . GLY A 1 98 ? 8.611 -9.494 -9.283 1.00 95.06 98 GLY A O 1
ATOM 780 N N . LEU A 1 99 ? 8.555 -7.621 -8.060 1.00 95.31 99 LEU A N 1
ATOM 781 C CA . LEU A 1 99 ? 8.392 -6.671 -9.167 1.00 95.31 99 LE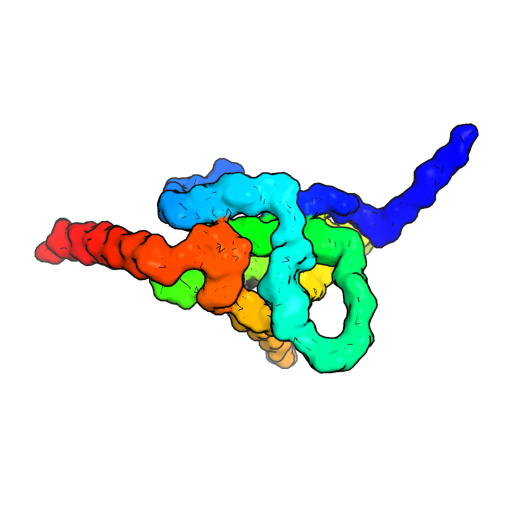U A CA 1
ATOM 782 C C . LEU A 1 99 ? 9.701 -5.995 -9.581 1.00 95.31 99 LEU A C 1
ATOM 784 O O . LEU A 1 99 ? 9.719 -5.297 -10.603 1.00 95.31 99 LEU A O 1
ATOM 788 N N . SER A 1 100 ? 10.757 -6.147 -8.784 1.00 94.50 100 SER A N 1
ATOM 789 C CA . SER A 1 100 ? 12.092 -5.711 -9.156 1.00 94.50 100 SER A CA 1
ATOM 790 C C . SER A 1 100 ? 12.675 -6.626 -10.228 1.00 94.50 100 SER A C 1
ATOM 792 O O . SER A 1 100 ? 12.409 -7.824 -10.299 1.00 94.50 100 SER A O 1
ATOM 794 N N . THR A 1 101 ? 13.438 -6.022 -11.128 1.00 93.38 101 THR A N 1
ATOM 795 C CA . THR A 1 101 ? 14.124 -6.712 -12.223 1.00 93.38 101 THR A CA 1
ATOM 796 C C . THR A 1 101 ? 15.559 -6.234 -12.265 1.00 93.38 101 THR A C 1
ATOM 798 O O . THR A 1 101 ? 15.828 -5.091 -11.898 1.00 93.38 101 THR A O 1
ATOM 801 N N . VAL A 1 102 ? 16.473 -7.088 -12.705 1.00 92.56 102 VAL A N 1
ATOM 802 C CA . VAL A 1 102 ? 17.881 -6.738 -12.890 1.00 92.56 102 VAL A CA 1
ATOM 803 C C . VAL A 1 102 ? 18.210 -6.970 -14.357 1.00 92.56 102 VAL A C 1
ATOM 805 O O . VAL A 1 102 ? 17.936 -8.042 -14.890 1.00 92.56 102 VAL A O 1
ATOM 808 N N . SER A 1 103 ? 18.702 -5.932 -15.031 1.00 88.00 103 SER A N 1
ATOM 809 C CA . SER A 1 103 ? 19.169 -6.039 -16.421 1.00 88.00 103 SER A CA 1
ATOM 810 C C . SER A 1 103 ? 20.458 -6.861 -16.514 1.00 88.00 103 SER A C 1
ATOM 812 O O . SER A 1 103 ? 21.157 -7.014 -15.516 1.00 88.00 103 SER A O 1
ATOM 814 N N . GLU A 1 104 ? 20.824 -7.311 -17.716 1.00 88.81 104 GLU A N 1
ATOM 815 C CA . GLU A 1 104 ? 22.110 -7.993 -17.961 1.00 88.81 104 GLU A CA 1
ATOM 816 C C . GLU A 1 104 ? 23.316 -7.143 -17.526 1.00 88.81 104 GLU A C 1
ATOM 818 O O . GLU A 1 104 ? 24.300 -7.669 -17.022 1.00 88.81 104 GLU A O 1
ATOM 823 N N . ALA A 1 105 ? 23.202 -5.815 -17.620 1.00 90.06 105 ALA A N 1
ATOM 824 C CA . ALA A 1 105 ? 24.205 -4.862 -17.146 1.00 90.06 105 ALA A CA 1
ATOM 825 C C . ALA A 1 105 ? 24.205 -4.655 -15.612 1.00 90.06 105 ALA A C 1
ATOM 827 O O . ALA A 1 105 ? 24.855 -3.739 -15.117 1.00 90.06 105 ALA A O 1
ATOM 828 N N . GLY A 1 106 ? 23.427 -5.428 -14.849 1.00 90.25 106 GLY A N 1
ATOM 829 C CA . GLY A 1 106 ? 23.347 -5.336 -13.386 1.00 90.25 106 GLY A CA 1
ATOM 830 C C . GLY A 1 106 ? 22.451 -4.214 -12.847 1.00 90.25 106 GLY A C 1
ATOM 831 O O . GLY A 1 106 ? 22.266 -4.100 -11.638 1.00 90.25 106 GLY A O 1
ATOM 832 N N . ASN A 1 107 ? 21.840 -3.394 -13.710 1.00 90.38 107 ASN A N 1
ATOM 833 C CA . ASN A 1 107 ? 20.976 -2.299 -13.257 1.00 90.38 107 ASN A CA 1
ATOM 834 C C . ASN A 1 107 ? 19.626 -2.812 -12.738 1.00 90.38 107 ASN A C 1
ATOM 836 O O . ASN A 1 107 ? 18.886 -3.471 -13.478 1.00 90.38 107 ASN A O 1
ATOM 840 N N . LYS A 1 108 ? 19.281 -2.450 -11.495 1.00 92.19 108 LYS A N 1
ATOM 841 C CA . LYS A 1 108 ? 17.986 -2.753 -10.874 1.00 92.19 108 LYS A CA 1
ATOM 842 C C . LYS A 1 108 ? 16.905 -1.783 -11.354 1.00 92.19 108 LYS A C 1
ATOM 844 O O . LYS A 1 108 ? 17.068 -0.566 -11.315 1.00 92.19 108 LYS A O 1
ATOM 849 N N . SER A 1 109 ? 15.763 -2.322 -11.765 1.00 92.12 109 SER A N 1
ATOM 850 C CA . SER A 1 109 ? 14.585 -1.568 -12.183 1.00 92.12 109 SER A CA 1
ATOM 851 C C . SER A 1 109 ? 13.364 -1.946 -11.355 1.00 92.12 109 SER A C 1
ATOM 853 O O . SER A 1 109 ? 13.009 -3.118 -11.225 1.00 92.12 109 SER A O 1
ATOM 855 N N . ILE A 1 110 ? 12.686 -0.917 -10.845 1.00 94.31 110 ILE A N 1
ATOM 856 C CA . ILE A 1 110 ? 11.448 -1.013 -10.058 1.00 94.31 110 ILE A CA 1
ATOM 857 C C . ILE A 1 110 ? 10.240 -0.433 -10.812 1.00 94.31 110 ILE A C 1
ATOM 859 O O . ILE A 1 110 ? 9.205 -0.113 -10.222 1.00 94.31 110 ILE A O 1
ATOM 863 N N . THR A 1 111 ? 10.355 -0.261 -12.135 1.00 93.69 111 THR A N 1
ATOM 864 C CA . THR A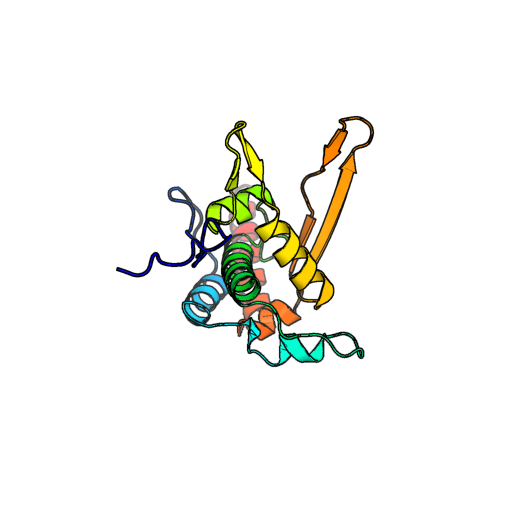 1 111 ? 9.374 0.459 -12.966 1.00 93.69 111 THR A CA 1
ATOM 865 C C . THR A 1 111 ? 7.965 -0.132 -12.889 1.00 93.69 111 THR A C 1
ATOM 867 O O . THR A 1 111 ? 6.981 0.599 -12.998 1.00 93.69 111 THR A O 1
ATOM 870 N N . ARG A 1 112 ? 7.815 -1.446 -12.684 1.00 94.38 112 ARG A N 1
ATOM 871 C CA . ARG A 1 112 ? 6.483 -2.052 -12.517 1.00 94.38 112 ARG A CA 1
ATOM 872 C C . ARG A 1 112 ? 5.797 -1.590 -11.238 1.00 94.38 112 ARG A C 1
ATOM 874 O O . ARG A 1 112 ? 4.629 -1.213 -11.303 1.00 94.38 112 ARG A O 1
ATOM 881 N N . CYS A 1 113 ? 6.533 -1.570 -10.128 1.00 96.62 113 CYS A N 1
ATOM 882 C CA . CYS A 1 113 ? 6.038 -1.091 -8.842 1.00 96.62 113 CYS A CA 1
ATOM 883 C C . CYS A 1 113 ? 5.710 0.405 -8.910 1.00 96.62 113 CYS A C 1
ATOM 885 O O . CYS A 1 113 ? 4.586 0.801 -8.612 1.00 96.62 113 CYS A O 1
ATOM 887 N N . THR A 1 114 ? 6.625 1.239 -9.416 1.00 95.88 114 THR A N 1
ATOM 888 C CA . THR A 1 114 ? 6.384 2.692 -9.490 1.00 95.88 114 THR A CA 1
ATOM 889 C C . THR A 1 114 ? 5.211 3.042 -10.396 1.00 95.88 114 THR A C 1
ATOM 891 O O . THR A 1 114 ? 4.405 3.894 -10.036 1.00 95.88 114 THR A O 1
ATOM 894 N N . ARG A 1 115 ? 5.027 2.346 -11.527 1.00 95.50 115 ARG A N 1
ATOM 895 C CA . ARG A 1 115 ? 3.846 2.565 -12.372 1.00 95.50 115 ARG A CA 1
ATOM 896 C C . ARG A 1 115 ? 2.547 2.022 -11.748 1.00 95.50 115 ARG A C 1
ATOM 898 O O . ARG A 1 115 ? 1.480 2.506 -12.120 1.00 95.50 115 ARG A O 1
ATOM 905 N N . ALA A 1 116 ? 2.598 1.034 -10.851 1.00 96.81 116 ALA A N 1
ATOM 906 C CA . ALA A 1 116 ? 1.438 0.617 -10.053 1.00 96.81 116 ALA A CA 1
ATOM 907 C C . ALA A 1 116 ? 1.092 1.679 -8.993 1.00 96.81 116 ALA A C 1
ATOM 909 O O . ALA A 1 116 ? -0.060 2.093 -8.912 1.00 96.81 116 ALA A O 1
ATOM 910 N N . LEU A 1 117 ? 2.092 2.214 -8.282 1.00 97.31 117 LEU A N 1
ATOM 911 C CA . LEU A 1 117 ? 1.927 3.327 -7.336 1.00 97.31 117 LEU A CA 1
ATOM 912 C C . LEU A 1 117 ? 1.373 4.587 -8.016 1.00 97.31 117 LEU A C 1
ATOM 914 O O . LEU A 1 117 ? 0.438 5.203 -7.514 1.00 97.31 117 LEU A O 1
ATOM 918 N N . SER A 1 118 ? 1.882 4.951 -9.197 1.00 96.06 118 SER A N 1
ATOM 919 C CA . SER A 1 118 ? 1.335 6.069 -9.977 1.00 96.06 118 SER A CA 1
ATOM 920 C C . SER A 1 118 ? -0.126 5.849 -10.371 1.00 96.06 118 SER A C 1
ATOM 922 O O . SER A 1 118 ? -0.900 6.800 -10.352 1.00 96.06 118 SER A O 1
ATOM 924 N N . GLN A 1 119 ? -0.515 4.612 -10.702 1.00 95.12 119 GLN A N 1
ATOM 925 C CA . GLN A 1 119 ? -1.908 4.287 -11.013 1.00 95.12 119 GLN A CA 1
ATOM 926 C C . GLN A 1 119 ? -2.796 4.404 -9.769 1.00 95.12 119 GLN A C 1
ATOM 928 O O . GLN A 1 119 ? -3.865 4.998 -9.851 1.00 95.12 119 GLN A O 1
ATOM 933 N N . LEU A 1 120 ? -2.347 3.889 -8.621 1.00 96.69 120 LEU A N 1
ATOM 934 C CA . LEU A 1 120 ? -3.067 4.011 -7.349 1.00 96.69 120 LEU A CA 1
ATOM 935 C C . LEU A 1 120 ? -3.241 5.476 -6.932 1.00 96.69 120 LEU A C 1
ATOM 937 O O . LEU A 1 120 ? -4.319 5.856 -6.485 1.00 96.69 120 LEU A O 1
ATOM 941 N N . LYS A 1 121 ? -2.215 6.311 -7.141 1.00 96.50 121 LYS A N 1
ATOM 942 C CA . LYS A 1 121 ? -2.303 7.763 -6.938 1.00 96.50 121 LYS A CA 1
ATOM 943 C C . LYS A 1 121 ? -3.341 8.400 -7.855 1.00 96.50 121 LYS A C 1
ATOM 945 O O . LYS A 1 121 ? -4.160 9.182 -7.389 1.00 96.50 121 LYS A O 1
ATOM 950 N N . ALA A 1 122 ? -3.292 8.085 -9.150 1.00 93.75 122 ALA A N 1
ATOM 951 C CA . ALA A 1 122 ? -4.219 8.641 -10.135 1.00 93.75 122 ALA A CA 1
ATOM 952 C C . ALA A 1 122 ? -5.678 8.271 -9.830 1.00 93.75 122 ALA A C 1
ATOM 954 O O . ALA A 1 122 ? -6.572 9.062 -10.093 1.00 93.75 122 ALA A O 1
ATOM 955 N N . LEU A 1 123 ? -5.896 7.094 -9.240 1.00 93.50 123 LEU A N 1
ATOM 956 C CA . LEU A 1 123 ? -7.197 6.623 -8.774 1.00 93.50 123 LEU A CA 1
ATOM 957 C C . LEU A 1 123 ? -7.533 7.088 -7.349 1.00 93.50 123 LEU A C 1
ATOM 959 O O . LEU A 1 123 ? -8.478 6.578 -6.774 1.00 93.50 123 LEU A O 1
ATOM 963 N N . GLY A 1 124 ? -6.764 7.986 -6.731 1.00 94.94 124 GLY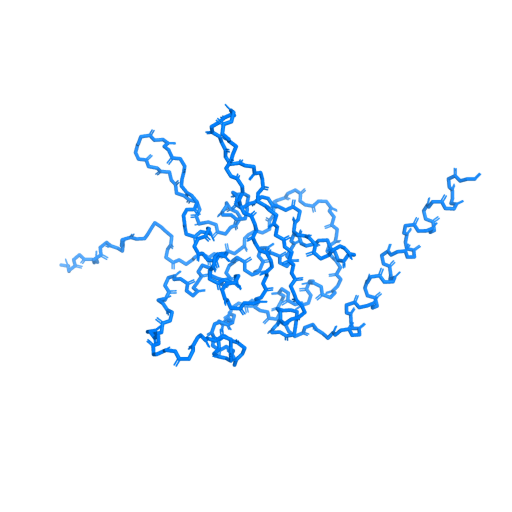 A N 1
ATOM 964 C CA . GLY A 1 124 ? -7.096 8.538 -5.414 1.00 94.94 124 GLY A CA 1
ATOM 965 C C . GLY A 1 124 ? -6.883 7.606 -4.214 1.00 94.94 124 GLY A C 1
ATOM 966 O O . GLY A 1 124 ? -7.117 8.031 -3.092 1.00 94.94 124 GLY A O 1
ATOM 967 N N . PHE A 1 125 ? -6.370 6.386 -4.384 1.00 97.00 125 PHE A N 1
ATOM 968 C CA . PHE A 1 125 ? -6.182 5.444 -3.268 1.00 97.00 125 PHE A CA 1
ATOM 969 C C . PHE A 1 125 ? -5.035 5.817 -2.323 1.00 97.00 125 PHE A C 1
ATOM 971 O O . PHE A 1 125 ? -5.062 5.478 -1.139 1.00 97.00 125 PHE A O 1
ATOM 978 N N . ILE A 1 126 ? -4.011 6.492 -2.847 1.00 97.75 126 ILE A N 1
ATOM 979 C CA . ILE A 1 126 ? -2.822 6.889 -2.090 1.00 97.75 126 ILE A CA 1
ATOM 980 C C . ILE A 1 126 ? -2.387 8.313 -2.438 1.00 97.75 126 ILE A C 1
ATOM 982 O O . ILE A 1 126 ? -2.621 8.809 -3.546 1.00 97.75 126 ILE A O 1
ATOM 986 N N . ASP A 1 127 ? -1.679 8.943 -1.509 1.00 97.31 127 ASP A N 1
ATOM 987 C CA . ASP A 1 127 ? -0.744 10.020 -1.808 1.00 97.31 127 ASP A CA 1
ATOM 988 C C . ASP A 1 127 ? 0.616 9.413 -2.134 1.00 97.31 127 ASP A C 1
ATOM 990 O O . ASP A 1 127 ? 1.170 8.644 -1.352 1.00 97.31 127 ASP A O 1
ATOM 994 N N . TYR A 1 128 ? 1.155 9.752 -3.304 1.00 96.25 128 TYR A N 1
ATOM 995 C CA . TYR A 1 128 ? 2.472 9.299 -3.743 1.00 96.25 128 TYR A CA 1
ATOM 996 C C . TYR A 1 128 ? 3.285 10.480 -4.270 1.00 96.25 128 TYR A C 1
ATOM 998 O O . TYR A 1 128 ? 2.958 11.075 -5.305 1.00 96.25 128 TYR A O 1
ATOM 1006 N N . GLU A 1 129 ? 4.358 10.818 -3.563 1.00 93.25 129 GLU A N 1
ATOM 1007 C CA . GLU A 1 129 ? 5.283 11.886 -3.938 1.00 93.25 129 GLU A CA 1
ATOM 1008 C C . GLU A 1 129 ? 6.684 11.331 -4.158 1.00 93.25 129 GLU A C 1
ATOM 1010 O O . GLU A 1 129 ? 7.270 10.692 -3.285 1.00 93.25 129 GLU A O 1
ATOM 1015 N N . ARG A 1 130 ? 7.247 11.634 -5.328 1.00 90.06 130 ARG A N 1
ATOM 1016 C CA . ARG A 1 130 ? 8.634 11.335 -5.669 1.00 90.06 130 ARG A CA 1
ATOM 1017 C C . ARG A 1 130 ? 9.332 12.638 -6.025 1.00 90.06 130 ARG A C 1
ATOM 1019 O O . ARG A 1 130 ? 8.888 13.334 -6.936 1.00 90.06 130 ARG A O 1
ATOM 1026 N N . ARG A 1 131 ? 10.422 12.950 -5.325 1.00 89.81 131 ARG A N 1
ATOM 1027 C CA . ARG A 1 131 ? 11.202 14.175 -5.537 1.00 89.81 131 ARG A CA 1
ATOM 1028 C C . ARG A 1 131 ? 12.579 13.819 -6.073 1.00 89.81 131 ARG A C 1
ATOM 1030 O O . ARG A 1 131 ? 13.229 12.919 -5.552 1.00 89.81 1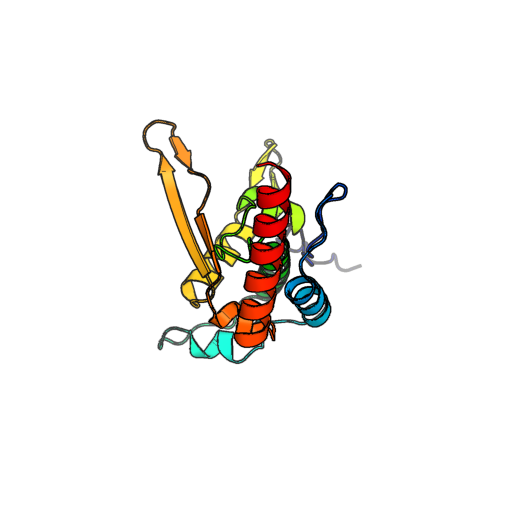31 ARG A O 1
ATOM 1037 N N . TRP A 1 132 ? 12.985 14.489 -7.146 1.00 89.19 132 TRP A N 1
ATOM 1038 C CA . TRP A 1 132 ? 14.331 14.362 -7.692 1.00 89.19 132 TRP A CA 1
ATOM 1039 C C . TRP A 1 132 ? 15.257 15.336 -6.973 1.00 89.19 132 TRP A C 1
ATOM 1041 O O . TRP A 1 132 ? 14.996 16.540 -6.963 1.00 89.19 132 TRP A O 1
ATOM 1051 N N . ASP A 1 133 ? 16.322 14.811 -6.383 1.00 90.88 133 ASP A N 1
ATOM 1052 C CA . ASP A 1 133 ? 17.404 15.606 -5.830 1.00 90.88 133 ASP A CA 1
ATOM 1053 C C . ASP A 1 133 ? 18.332 16.060 -6.961 1.00 90.88 133 ASP A C 1
ATOM 1055 O O . ASP A 1 133 ? 19.013 15.247 -7.589 1.00 90.88 133 ASP A O 1
ATOM 1059 N N . ARG A 1 134 ? 18.361 17.368 -7.230 1.00 91.88 134 ARG A N 1
ATOM 1060 C CA . ARG A 1 134 ? 19.248 17.943 -8.252 1.00 91.88 134 ARG A CA 1
ATOM 1061 C C . ARG A 1 134 ? 20.715 17.941 -7.824 1.00 91.88 134 ARG A C 1
ATOM 1063 O O . ARG A 1 134 ? 21.573 17.913 -8.699 1.00 91.88 134 ARG A O 1
ATOM 1070 N N . VAL A 1 135 ? 20.990 17.969 -6.519 1.00 92.75 135 VAL A N 1
ATOM 1071 C CA . VAL A 1 135 ? 22.350 18.038 -5.968 1.00 92.75 135 VAL A CA 1
ATOM 1072 C C . VAL A 1 135 ? 22.979 16.653 -6.010 1.00 92.75 135 VAL A C 1
ATOM 1074 O O . VAL A 1 135 ? 23.990 16.445 -6.673 1.00 92.75 135 VAL A O 1
ATOM 1077 N N . ASN A 1 136 ? 22.314 15.680 -5.388 1.00 90.00 136 ASN A N 1
ATOM 1078 C CA . ASN A 1 136 ? 22.814 14.307 -5.295 1.00 90.00 136 ASN A CA 1
ATOM 1079 C C . ASN A 1 136 ? 22.519 13.462 -6.548 1.00 90.00 136 ASN A C 1
ATOM 1081 O O . ASN A 1 136 ? 22.922 12.305 -6.614 1.00 90.00 136 ASN A O 1
ATOM 1085 N N . LYS A 1 137 ? 21.795 14.019 -7.534 1.00 89.88 137 LYS A N 1
ATOM 1086 C CA . LYS A 1 137 ? 21.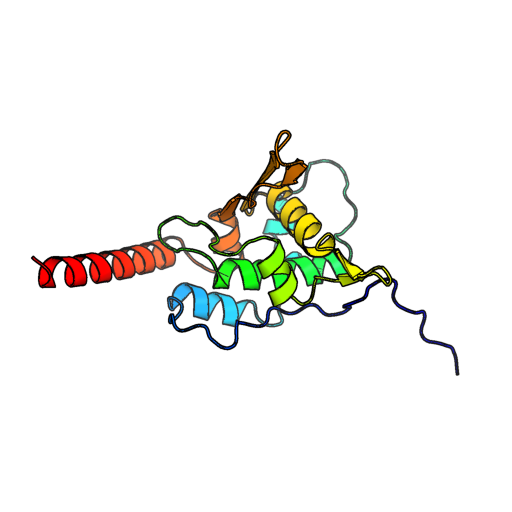349 13.330 -8.760 1.00 89.88 137 LYS A CA 1
ATOM 1087 C C . LYS A 1 137 ? 20.674 11.981 -8.466 1.00 89.88 137 LYS A C 1
ATOM 1089 O O . LYS A 1 137 ? 20.869 11.005 -9.187 1.00 89.88 137 LYS A O 1
ATOM 1094 N N . GLN A 1 138 ? 19.872 11.937 -7.403 1.00 87.06 138 GLN A N 1
ATOM 1095 C CA . GLN A 1 138 ? 19.147 10.744 -6.966 1.00 87.06 138 GLN A CA 1
ATOM 1096 C C . GLN A 1 138 ? 17.709 11.084 -6.584 1.00 87.06 138 GLN A C 1
ATOM 1098 O O . GLN A 1 138 ? 17.371 12.233 -6.307 1.00 87.06 138 GLN A O 1
ATOM 1103 N N . TYR A 1 139 ? 16.830 10.088 -6.545 1.00 85.25 139 TYR A N 1
ATOM 1104 C CA . TYR A 1 139 ? 15.489 10.295 -6.009 1.00 85.25 139 TYR A CA 1
ATOM 1105 C C . TYR A 1 139 ? 15.512 10.268 -4.480 1.00 85.25 139 TYR A C 1
ATOM 1107 O O . TYR A 1 139 ? 16.067 9.351 -3.882 1.00 85.25 139 TYR A O 1
ATOM 1115 N N . TRP A 1 140 ? 14.836 11.231 -3.852 1.00 87.56 140 TRP A N 1
ATOM 1116 C CA . TRP A 1 140 ? 14.496 11.128 -2.436 1.00 87.56 140 TRP A CA 1
ATOM 1117 C C . TRP A 1 140 ? 13.566 9.930 -2.206 1.00 87.56 140 TRP A C 1
ATOM 1119 O O . TRP A 1 140 ? 12.740 9.630 -3.083 1.00 87.56 140 TRP A O 1
ATOM 1129 N N . PRO A 1 141 ? 13.649 9.271 -1.032 1.00 86.12 141 PRO A N 1
ATOM 1130 C CA . PRO A 1 141 ? 12.709 8.228 -0.653 1.00 86.12 141 PRO A CA 1
ATOM 1131 C C . PRO A 1 141 ? 11.274 8.702 -0.864 1.00 86.12 141 PRO A C 1
ATOM 1133 O O . PRO A 1 141 ? 10.865 9.752 -0.364 1.00 86.12 141 PRO A O 1
ATOM 1136 N N . ALA A 1 142 ? 10.523 7.952 -1.667 1.00 90.06 142 ALA A N 1
ATOM 1137 C CA . ALA A 1 142 ? 9.180 8.361 -2.029 1.00 90.06 142 ALA A CA 1
ATOM 1138 C C . ALA A 1 142 ? 8.260 8.315 -0.805 1.00 90.06 142 ALA A C 1
ATOM 1140 O O . ALA A 1 142 ? 8.242 7.329 -0.068 1.00 90.06 142 ALA A O 1
ATOM 1141 N N . LYS A 1 143 ? 7.470 9.372 -0.621 1.00 94.25 143 LYS A N 1
ATOM 1142 C CA . LYS A 1 143 ? 6.462 9.440 0.435 1.00 94.25 143 LYS A CA 1
ATOM 1143 C C . LYS A 1 143 ? 5.192 8.758 -0.066 1.00 94.25 143 LYS A C 1
ATOM 1145 O O . LYS A 1 143 ? 4.686 9.124 -1.129 1.00 94.25 143 LYS A O 1
ATOM 1150 N N . ILE A 1 144 ? 4.704 7.772 0.687 1.00 97.19 144 ILE A N 1
ATOM 1151 C CA . ILE A 1 144 ? 3.475 7.030 0.388 1.00 97.19 144 ILE A CA 1
ATOM 1152 C C . ILE A 1 144 ? 2.550 7.112 1.607 1.00 97.19 144 ILE A C 1
ATOM 1154 O O . ILE A 1 144 ? 2.929 6.679 2.698 1.00 97.19 144 ILE A O 1
ATOM 1158 N N . GLU A 1 145 ? 1.344 7.649 1.424 1.00 97.56 145 GLU A N 1
ATOM 1159 C CA . GLU A 1 145 ? 0.296 7.694 2.455 1.00 97.56 145 GLU A CA 1
ATOM 1160 C C . GLU A 1 145 ? -0.996 7.075 1.917 1.00 97.56 145 GLU A C 1
ATOM 1162 O O . GLU A 1 145 ? -1.347 7.261 0.753 1.00 97.56 145 GLU A O 1
ATOM 1167 N N . ILE A 1 146 ? -1.690 6.310 2.756 1.00 97.31 146 ILE A N 1
ATOM 1168 C CA . ILE A 1 146 ? -2.948 5.652 2.396 1.00 97.31 146 ILE A CA 1
ATOM 1169 C C . ILE A 1 146 ? -4.123 6.616 2.592 1.00 97.31 146 ILE A C 1
ATOM 1171 O O . ILE A 1 146 ? -4.203 7.280 3.627 1.00 97.31 146 ILE A O 1
ATOM 1175 N N . ARG A 1 147 ? -5.067 6.642 1.640 1.00 96.75 147 ARG A N 1
ATOM 1176 C CA . ARG A 1 147 ? -6.377 7.289 1.822 1.00 96.75 147 ARG A CA 1
ATOM 1177 C C . ARG A 1 147 ? -7.444 6.312 2.297 1.00 96.75 147 ARG A C 1
ATOM 1179 O O . ARG A 1 147 ? -7.357 5.110 2.058 1.00 96.75 147 ARG A O 1
ATOM 1186 N N . ASP A 1 148 ? -8.495 6.858 2.898 1.00 95.44 148 ASP A N 1
ATOM 1187 C CA . ASP A 1 148 ? -9.617 6.084 3.445 1.00 95.44 148 ASP A CA 1
ATOM 1188 C C . ASP A 1 148 ? -10.326 5.232 2.395 1.00 95.44 148 ASP A C 1
ATOM 1190 O O . ASP A 1 148 ? -10.671 4.087 2.661 1.00 95.44 148 ASP A O 1
ATOM 1194 N N . GLN A 1 149 ? -10.394 5.711 1.155 1.00 94.50 149 GLN A N 1
ATOM 1195 C CA . GLN A 1 149 ? -10.979 4.949 0.058 1.00 94.50 149 GLN A CA 1
ATOM 1196 C C . GLN A 1 149 ? -10.271 3.607 -0.199 1.00 94.50 149 GLN A C 1
ATOM 1198 O O . GLN A 1 149 ? -10.917 2.626 -0.569 1.00 94.50 149 GLN A O 1
ATOM 1203 N N . LEU A 1 150 ? -8.948 3.525 0.013 1.00 96.38 150 LEU A N 1
ATOM 1204 C CA . LEU A 1 150 ? -8.240 2.245 -0.086 1.00 96.38 150 LEU A CA 1
ATOM 1205 C C . LEU A 1 150 ? -8.641 1.315 1.061 1.00 96.38 150 LEU A C 1
ATOM 1207 O O . LEU A 1 150 ? -8.833 0.128 0.820 1.00 96.38 150 LEU A O 1
ATOM 1211 N N . LEU A 1 151 ? -8.784 1.848 2.279 1.00 96.06 151 LEU A N 1
ATOM 1212 C CA . LEU A 1 151 ? -9.207 1.083 3.456 1.00 96.06 151 LEU A CA 1
ATOM 1213 C C . LEU A 1 151 ? -10.600 0.483 3.241 1.00 96.06 151 LEU A C 1
ATOM 1215 O O . LEU A 1 151 ? -10.784 -0.717 3.436 1.00 96.06 151 LEU A O 1
ATOM 1219 N N . GLU A 1 152 ? -11.542 1.284 2.748 1.00 94.56 152 GLU A N 1
ATOM 1220 C CA . GLU A 1 152 ? -12.895 0.835 2.410 1.00 94.56 152 GLU A CA 1
ATOM 1221 C C . GLU A 1 152 ? -12.879 -0.256 1.334 1.00 94.56 152 GLU A C 1
ATOM 1223 O O . GLU A 1 152 ? -13.524 -1.291 1.493 1.00 94.56 152 GLU A O 1
ATOM 1228 N N . THR A 1 153 ? -12.070 -0.076 0.283 1.00 94.88 153 THR A N 1
ATOM 1229 C CA . THR A 1 153 ? -11.938 -1.048 -0.819 1.00 94.88 153 THR A CA 1
ATOM 1230 C C . THR A 1 153 ? -11.421 -2.408 -0.338 1.00 94.88 153 THR A C 1
ATOM 1232 O O . THR A 1 153 ? -11.787 -3.440 -0.892 1.00 94.88 153 THR A O 1
ATOM 1235 N N . VAL A 1 154 ? -10.595 -2.441 0.714 1.00 95.38 154 VAL A N 1
ATOM 1236 C CA . VAL A 1 154 ? -10.092 -3.695 1.310 1.00 95.38 154 VAL A CA 1
ATOM 1237 C C . VAL A 1 154 ? -10.957 -4.198 2.477 1.00 95.38 154 VAL A C 1
ATOM 1239 O O . VAL A 1 154 ? -10.595 -5.153 3.171 1.00 95.38 154 VAL A O 1
ATOM 1242 N N . GLY A 1 155 ? -12.120 -3.575 2.695 1.00 94.56 155 GLY A N 1
ATOM 1243 C CA . GLY A 1 155 ? -13.098 -3.969 3.707 1.00 94.56 155 GLY A CA 1
ATOM 1244 C C . GLY A 1 155 ? -12.724 -3.565 5.134 1.00 94.56 155 GLY A C 1
ATOM 1245 O O . GLY A 1 155 ? -13.147 -4.219 6.089 1.00 94.56 155 GLY A O 1
ATOM 1246 N N . ILE A 1 156 ? -11.902 -2.530 5.309 1.00 96.19 156 ILE A N 1
ATOM 1247 C CA . ILE A 1 156 ? -11.625 -1.927 6.614 1.00 96.19 156 ILE A CA 1
ATOM 1248 C C . ILE A 1 156 ? -12.579 -0.751 6.813 1.00 96.19 156 ILE A C 1
ATOM 1250 O O . ILE A 1 156 ? -12.521 0.241 6.094 1.00 96.19 156 ILE A O 1
ATOM 1254 N N . THR A 1 157 ? -13.430 -0.844 7.833 1.00 96.19 157 THR A N 1
ATOM 1255 C CA . THR A 1 157 ? -14.304 0.265 8.220 1.00 96.19 157 THR A CA 1
ATOM 1256 C C . THR A 1 157 ? -13.533 1.321 9.006 1.00 96.19 157 THR A C 1
ATOM 1258 O O . THR A 1 157 ? -12.584 1.014 9.737 1.00 96.19 157 THR A O 1
ATOM 1261 N N . GLU A 1 158 ? -13.986 2.572 8.932 1.00 95.06 158 GLU A N 1
ATOM 1262 C CA . GLU A 1 158 ? -13.391 3.671 9.694 1.00 95.06 158 GLU A CA 1
ATOM 1263 C C . GLU A 1 158 ? -13.381 3.383 11.207 1.00 95.06 158 GLU A C 1
ATOM 1265 O O . GLU A 1 158 ? -12.384 3.615 11.892 1.00 95.06 158 GLU A O 1
ATOM 1270 N N . GLN A 1 159 ? -14.465 2.807 11.735 1.00 96.19 159 GLN A N 1
ATOM 1271 C CA . GLN A 1 159 ? -14.559 2.431 13.147 1.00 96.19 159 GLN A CA 1
ATOM 1272 C C . GLN A 1 159 ? -13.513 1.377 13.534 1.00 96.19 159 GLN A C 1
ATOM 1274 O O . GLN A 1 159 ? -12.886 1.497 14.589 1.00 96.19 159 GLN A O 1
ATOM 1279 N N . ALA A 1 160 ? -13.295 0.362 12.689 1.00 96.44 160 ALA A N 1
ATOM 1280 C CA . ALA A 1 160 ? -12.276 -0.658 12.929 1.00 96.44 160 ALA A CA 1
ATOM 1281 C C . ALA A 1 160 ? -10.865 -0.053 12.914 1.00 96.44 160 ALA A C 1
ATOM 1283 O O . ALA A 1 160 ? -10.052 -0.368 13.787 1.00 96.44 160 ALA A O 1
ATOM 1284 N N . TRP A 1 161 ? -10.595 0.869 11.984 1.00 96.38 161 TRP A N 1
ATOM 1285 C CA . TRP A 1 161 ? -9.327 1.596 11.936 1.00 96.38 161 TRP A CA 1
ATOM 1286 C C . TRP A 1 161 ? -9.100 2.434 13.198 1.00 96.38 161 TRP A C 1
ATOM 1288 O O . TRP A 1 161 ? -8.065 2.298 13.850 1.00 96.38 161 TRP A O 1
ATOM 1298 N N . ARG A 1 162 ? -10.087 3.251 13.594 1.00 96.56 162 ARG A N 1
ATOM 1299 C CA . ARG A 1 162 ? -10.017 4.099 14.797 1.00 96.56 162 ARG A CA 1
ATOM 1300 C C . ARG A 1 162 ? -9.763 3.274 16.060 1.00 96.56 162 ARG A C 1
ATOM 1302 O O . ARG A 1 162 ? -8.885 3.628 16.840 1.00 96.56 162 ARG A O 1
ATOM 1309 N N . ARG A 1 163 ? -10.454 2.139 16.231 1.00 96.44 163 ARG A N 1
ATOM 1310 C CA . ARG A 1 163 ? -10.224 1.218 17.362 1.00 96.44 163 ARG A CA 1
ATOM 1311 C C . ARG A 1 163 ? -8.784 0.713 17.405 1.00 96.44 163 ARG A C 1
ATOM 1313 O O . ARG A 1 163 ? -8.167 0.717 18.466 1.00 96.44 163 ARG A O 1
ATOM 1320 N N . ALA A 1 164 ? -8.235 0.321 16.259 1.00 95.62 164 ALA A N 1
ATOM 1321 C CA . ALA A 1 164 ? -6.864 -0.167 16.175 1.00 95.62 164 ALA A CA 1
ATOM 1322 C C . ALA A 1 164 ? -5.823 0.947 16.422 1.00 95.62 164 ALA A C 1
ATOM 1324 O O . ALA A 1 164 ? -4.787 0.696 17.042 1.00 95.62 164 ALA A O 1
ATOM 1325 N N . VAL A 1 165 ? -6.111 2.190 16.015 1.00 96.06 165 VAL A N 1
ATOM 1326 C CA . VAL A 1 165 ? -5.308 3.371 16.382 1.00 96.06 165 VAL A CA 1
ATOM 1327 C C . VAL A 1 165 ? -5.331 3.594 17.894 1.00 96.06 165 VAL A C 1
ATOM 1329 O O . VAL A 1 165 ? -4.265 3.665 18.504 1.00 96.06 165 VAL A O 1
ATOM 1332 N N . SER A 1 166 ? -6.516 3.641 18.513 1.00 95.94 166 SER A N 1
ATOM 1333 C CA . SER A 1 166 ? -6.664 3.814 19.965 1.00 95.94 166 SER A CA 1
ATOM 1334 C C . SER A 1 166 ? -5.953 2.713 20.747 1.00 95.94 166 SER A C 1
ATOM 1336 O O . SER A 1 166 ? -5.232 3.005 21.693 1.00 95.94 166 SER A O 1
ATOM 1338 N N . GLN A 1 167 ? -6.074 1.454 20.317 1.00 94.12 167 GLN A N 1
ATOM 1339 C CA . GLN A 1 167 ? -5.373 0.329 20.935 1.00 94.12 167 GLN A CA 1
ATOM 1340 C C . GLN A 1 167 ? -3.850 0.524 20.905 1.00 94.12 167 GLN A C 1
ATOM 1342 O O . GLN A 1 167 ? -3.173 0.307 21.910 1.00 94.12 167 GLN A O 1
ATOM 1347 N N . LYS A 1 168 ? -3.306 0.969 19.766 1.00 92.44 168 LYS A N 1
ATOM 1348 C CA . LYS A 1 168 ? -1.867 1.200 19.615 1.00 92.44 168 LYS A CA 1
ATOM 1349 C C . LYS A 1 168 ? -1.380 2.389 20.447 1.00 92.44 168 LYS A C 1
ATOM 1351 O O . LYS A 1 168 ? -0.313 2.303 21.047 1.00 92.44 168 LYS A O 1
ATOM 1356 N N . LEU A 1 169 ? -2.155 3.473 20.509 1.00 94.06 169 LEU A N 1
ATOM 1357 C CA . LEU A 1 169 ? -1.848 4.633 21.351 1.00 94.06 169 LEU A CA 1
ATOM 1358 C C . LEU A 1 169 ? -1.890 4.276 22.840 1.00 94.06 169 LEU A C 1
ATOM 1360 O O . LEU A 1 169 ? -0.955 4.607 23.561 1.00 94.06 169 LEU A O 1
ATOM 1364 N N . ASN A 1 170 ? -2.906 3.530 23.281 1.00 94.31 170 ASN A N 1
ATOM 1365 C CA . ASN A 1 170 ? -3.018 3.072 24.667 1.00 94.31 170 ASN A CA 1
ATOM 1366 C C . ASN A 1 170 ? -1.820 2.206 25.074 1.00 94.31 170 ASN A C 1
ATOM 1368 O O . ASN A 1 170 ? -1.278 2.391 26.159 1.00 94.31 170 ASN A O 1
ATOM 1372 N N . TYR A 1 171 ? -1.358 1.318 24.185 1.00 90.94 171 TYR A N 1
ATOM 1373 C CA . TYR A 1 171 ? -0.142 0.535 24.412 1.00 90.94 171 TYR A CA 1
ATOM 1374 C C . TYR A 1 171 ? 1.099 1.422 24.601 1.00 90.94 171 TYR A C 1
ATOM 1376 O O . TYR A 1 171 ? 1.883 1.200 25.522 1.00 90.94 171 TYR A O 1
ATOM 1384 N N . PHE A 1 172 ? 1.283 2.440 23.754 1.00 90.12 172 PHE A N 1
ATOM 1385 C CA . PHE A 1 172 ? 2.409 3.367 23.899 1.00 90.12 172 PHE A CA 1
ATOM 1386 C C . PHE A 1 172 ? 2.317 4.204 25.177 1.00 90.12 172 PHE A C 1
ATOM 1388 O O . PHE A 1 172 ? 3.332 4.388 25.842 1.00 90.12 172 PHE A O 1
ATOM 1395 N N . ASN A 1 173 ? 1.120 4.667 25.540 1.00 93.00 173 ASN A N 1
ATOM 1396 C CA . ASN A 1 173 ? 0.900 5.438 26.760 1.00 93.00 173 ASN A CA 1
ATOM 1397 C C . ASN A 1 173 ? 1.215 4.607 28.009 1.00 93.00 173 ASN A C 1
ATOM 1399 O O . ASN A 1 173 ? 1.978 5.075 28.846 1.00 93.00 173 ASN A O 1
ATOM 1403 N N . ALA A 1 174 ? 0.722 3.365 28.088 1.00 91.69 174 ALA A N 1
ATOM 1404 C CA . ALA A 1 174 ? 1.018 2.451 29.195 1.00 91.69 174 ALA A CA 1
ATOM 1405 C C . ALA A 1 174 ? 2.527 2.167 29.322 1.00 91.69 174 ALA A C 1
ATOM 1407 O O . ALA A 1 174 ? 3.105 2.257 30.402 1.00 91.69 174 ALA A O 1
ATOM 1408 N N . LYS A 1 175 ? 3.201 1.919 28.193 1.00 89.38 175 LYS A N 1
ATOM 1409 C CA . LYS A 1 175 ? 4.652 1.691 28.166 1.00 89.38 175 LYS A CA 1
ATOM 1410 C C . LYS A 1 175 ? 5.464 2.923 28.582 1.00 89.38 175 LYS A C 1
ATOM 1412 O O . LYS A 1 175 ? 6.562 2.784 29.114 1.00 89.38 175 LYS A O 1
ATOM 1417 N N . ASN A 1 176 ? 4.969 4.123 28.284 1.00 86.69 176 ASN A N 1
ATOM 1418 C CA . ASN A 1 176 ? 5.631 5.368 28.663 1.00 86.69 176 ASN A CA 1
ATOM 1419 C C . ASN A 1 176 ? 5.388 5.717 30.137 1.00 86.69 176 ASN A C 1
ATOM 1421 O O . ASN A 1 176 ? 6.304 6.236 30.765 1.00 86.69 176 ASN A O 1
ATOM 1425 N N . SER A 1 177 ? 4.213 5.404 30.698 1.00 80.38 177 SER A N 1
ATOM 1426 C CA . SER A 1 177 ? 3.935 5.614 32.126 1.00 80.38 177 SER A CA 1
ATOM 1427 C C . SER A 1 177 ? 4.748 4.698 33.039 1.00 80.38 177 SER A C 1
ATOM 1429 O O . SER A 1 177 ? 5.086 5.109 34.133 1.00 80.38 177 SER A O 1
ATOM 1431 N N . GLU A 1 178 ? 5.105 3.490 32.595 1.00 75.62 178 GLU A N 1
ATOM 1432 C CA . GLU A 1 178 ? 5.985 2.577 33.351 1.00 75.62 178 GLU A CA 1
ATOM 1433 C C . GLU A 1 178 ? 7.457 3.033 33.400 1.00 75.62 178 GLU A C 1
ATOM 1435 O O . GLU A 1 178 ? 8.260 2.458 34.132 1.00 75.62 178 GLU A O 1
ATOM 1440 N N . ARG A 1 179 ? 7.843 4.015 32.576 1.00 64.19 179 ARG A N 1
ATOM 1441 C CA . ARG A 1 179 ? 9.223 4.523 32.475 1.00 64.19 179 ARG A CA 1
ATOM 1442 C C . ARG A 1 179 ? 9.460 5.825 33.243 1.00 64.19 179 ARG A C 1
ATOM 1444 O O . ARG A 1 179 ? 10.614 6.248 33.307 1.00 64.19 179 ARG A O 1
ATOM 1451 N N . LEU A 1 180 ? 8.398 6.464 33.731 1.00 54.75 180 LEU A N 1
ATOM 1452 C CA . LEU A 1 180 ? 8.426 7.683 34.546 1.00 54.75 180 LEU A CA 1
ATOM 1453 C C . LEU A 1 180 ? 8.309 7.309 36.023 1.00 54.75 180 LEU A C 1
ATOM 1455 O O . LEU A 1 180 ? 8.996 7.972 36.826 1.00 54.75 180 LEU A O 1
#

Radius of gyration: 18.27 Å; chains: 1; bounding box: 40×46×65 Å

pLDDT: mean 89.62, std 10.97, range [38.28, 97.75]

InterPro domains:
  IPR003446 Plasmid replication initiation, RepA [NF040977] (10-176)
  IPR003446 Plasmid replication initiation, RepA [PF02387] (5-178)

Sequence (180 aa):
MPSLRSAYVCNLSPEFQPPKHHTHKLPLVLSDALQRINGRDLTCEVAFYVNQPSERKRRINEHRRRAINAVIAAILHHVNIISKRVLASAEALADFCGLSTVSEAGNKSITRCTRALSQLKALGFIDYERRWDRVNKQYWPAKIEIRDQLLETVGITEQAWRRAVSQKLNYFNAKNSERL

Foldseek 3Di:
DPPDPPDPAPDQAFAFADDPPDPDDAQPLLVVLLVLLVPPQLCPDPLVVVLDPPDDDDRDDPSLSNLLSRLLNQLSRQADLQQQWRPDFLVRSCVRRVNWDADPVRDIDSPSSVVSVVSCVSSVQWDWDWDQDPVVRHIDRIIIGGDVSSCVSSPHDPVNSVVSNVVVVVVVVVVVVVVD

Secondary structure (DSSP, 8-state):
-PPP---S-S-SS------TT--SPPPHHHHHHHHHHTT--GGGSTHHHHTS-SS-PPPPPHHHHHHHHHHHHHHHHHB-TTT-BB-S-HHHHHHHTT--EE-TTS-EE-HHHHHHHHHHHHTTSEEEE--EETTTTEEPPPEEEE-HHHHHHTT--HHHHHHHHHHHHHHHHHHHHTT-